Protein AF-A0A3D2WBF6-F1 (afdb_monomer_lite)

Radius of gyration: 25.11 Å; chains: 1; bounding box: 49×16×63 Å

Foldseek 3Di:
DLVVQLVVQCVVPPNHPPDPSNVVSVVVVVVCCCVVPPVVVVVVVVVVVVVVVCLVCVLVCCVVVVPVDDPVVSVVSVVVVVVVVD

Sequence (86 aa):
AWDNAKKYIEGGAYGGKGSDSHKAAVVGDTVGDPFKDTSGPSLNILIKLMSVVSLVLAPWFVEVHGLNTESNSLSRIMDVIQTLFS

pLDDT: mean 75.53, std 7.55, range [55.09, 89.25]

Secondary structure (DSSP, 8-state):
-HHHHHHHHHTTGGG-TTSHHHHHHHHHHHHHHIIIIIIHHHHHHHHHHHHHHHHHHHHHHHHHTT----HHHHHHHHHHHHHH--

Struct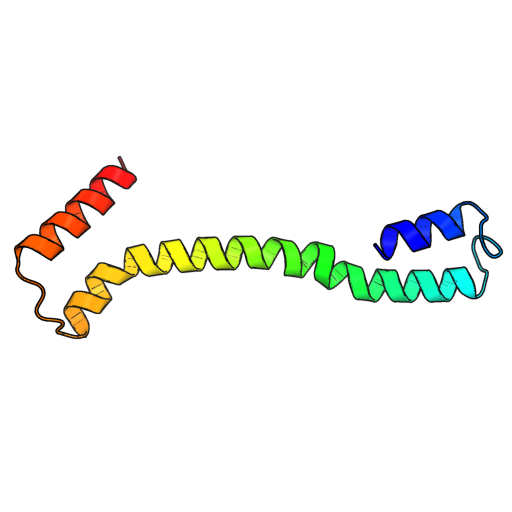ure (mmCIF, N/CA/C/O backbone):
data_AF-A0A3D2WBF6-F1
#
_entry.id   AF-A0A3D2WBF6-F1
#
loop_
_atom_site.group_PDB
_atom_site.id
_atom_site.type_symbol
_atom_site.label_atom_id
_atom_site.label_alt_id
_atom_site.label_comp_id
_atom_site.label_asym_id
_atom_site.label_entity_id
_atom_site.label_seq_id
_atom_site.pdbx_PDB_ins_code
_atom_site.Cartn_x
_atom_site.Cartn_y
_atom_site.Cartn_z
_atom_site.occupancy
_atom_site.B_iso_or_equiv
_atom_site.auth_seq_id
_atom_site.auth_comp_id
_atom_site.auth_asym_id
_atom_site.auth_atom_id
_atom_site.pdbx_PDB_model_num
ATOM 1 N N . ALA A 1 1 ? -9.652 7.432 9.290 1.00 68.31 1 ALA A N 1
ATOM 2 C CA . ALA A 1 1 ? -10.914 8.010 9.804 1.00 68.31 1 ALA A CA 1
ATOM 3 C C . ALA A 1 1 ? -11.602 7.053 10.777 1.00 68.31 1 ALA A C 1
ATOM 5 O O . ALA A 1 1 ? -11.920 7.484 11.878 1.00 68.31 1 ALA A O 1
ATOM 6 N N . TRP A 1 2 ? -11.752 5.769 10.427 1.00 67.50 2 TRP A N 1
ATOM 7 C CA . TRP A 1 2 ? -12.319 4.751 11.323 1.00 67.50 2 TRP A CA 1
ATOM 8 C C . TRP A 1 2 ? -11.522 4.514 12.625 1.00 67.50 2 TRP A C 1
ATOM 10 O O . TRP A 1 2 ? -12.146 4.526 13.681 1.00 67.50 2 TRP A O 1
ATOM 20 N N . ASP A 1 3 ? -10.182 4.487 12.597 1.00 74.25 3 ASP A N 1
ATOM 21 C CA . ASP A 1 3 ? -9.350 4.408 13.826 1.00 74.25 3 ASP A CA 1
ATOM 22 C C . ASP A 1 3 ? -9.622 5.554 14.822 1.00 74.25 3 ASP A C 1
ATOM 24 O O . ASP A 1 3 ? -9.775 5.351 16.029 1.00 74.25 3 ASP A O 1
ATOM 28 N N . ASN A 1 4 ? -9.789 6.780 14.317 1.00 79.38 4 ASN A N 1
ATOM 29 C CA . ASN A 1 4 ? -10.093 7.940 15.162 1.00 79.38 4 ASN A CA 1
ATOM 30 C C . ASN A 1 4 ? -11.517 7.876 15.733 1.00 79.38 4 ASN A C 1
ATOM 32 O O . ASN A 1 4 ? -11.735 8.277 16.874 1.00 79.38 4 ASN A O 1
ATOM 36 N N . ALA A 1 5 ? -12.476 7.341 14.972 1.00 75.00 5 ALA A N 1
ATOM 37 C CA . ALA A 1 5 ? -13.838 7.122 15.452 1.00 75.00 5 ALA A CA 1
ATOM 38 C C . ALA A 1 5 ? -13.889 6.042 16.550 1.00 75.00 5 ALA A C 1
ATOM 40 O O . ALA A 1 5 ? -14.576 6.227 17.554 1.00 75.00 5 ALA A O 1
ATOM 41 N N . LYS A 1 6 ? -13.101 4.963 16.417 1.00 73.06 6 LYS A N 1
ATOM 42 C CA . LYS A 1 6 ? -12.944 3.938 17.460 1.00 73.06 6 LYS A CA 1
ATOM 43 C C . LYS A 1 6 ? -12.377 4.542 18.744 1.00 73.06 6 LYS A C 1
ATOM 45 O O . LYS A 1 6 ? -12.988 4.403 19.800 1.00 73.06 6 LYS A O 1
ATOM 50 N N . LYS A 1 7 ? -11.268 5.287 18.655 1.00 80.19 7 LYS A N 1
ATOM 51 C CA . LYS A 1 7 ? -10.637 5.960 19.809 1.00 80.19 7 LYS A CA 1
ATOM 52 C C . LYS A 1 7 ? -11.568 6.961 20.501 1.00 80.19 7 LYS A C 1
ATOM 54 O O . LYS A 1 7 ? -11.543 7.070 21.723 1.00 80.19 7 LYS A O 1
ATOM 59 N N . TYR A 1 8 ? -12.418 7.653 19.743 1.00 77.88 8 TYR A N 1
ATOM 60 C CA . TYR A 1 8 ? -13.400 8.590 20.294 1.00 77.88 8 TYR A CA 1
ATOM 61 C C . TYR A 1 8 ? -14.482 7.888 21.134 1.00 77.88 8 TYR A C 1
ATOM 63 O O . TYR A 1 8 ? -14.819 8.352 22.223 1.00 77.88 8 TYR A O 1
ATOM 71 N N . ILE A 1 9 ? -14.973 6.730 20.681 1.00 75.31 9 ILE A N 1
ATOM 72 C CA . ILE A 1 9 ? -15.937 5.905 21.431 1.00 75.31 9 ILE A CA 1
ATOM 73 C C . ILE A 1 9 ? -15.262 5.244 22.643 1.00 75.31 9 ILE A C 1
ATOM 75 O O . ILE A 1 9 ? -15.837 5.178 23.727 1.00 75.31 9 ILE A O 1
ATOM 79 N N . GLU A 1 10 ? -13.998 4.836 22.513 1.00 75.50 10 GLU A N 1
ATOM 80 C CA . GLU A 1 10 ? -13.202 4.323 23.634 1.00 75.50 10 GLU A CA 1
ATOM 81 C C . GLU A 1 10 ? -12.949 5.360 24.739 1.00 75.50 10 GLU A C 1
ATOM 83 O O . GLU A 1 10 ? -12.758 4.975 25.893 1.00 75.50 10 GLU A O 1
ATOM 88 N N . GLY A 1 11 ? -12.993 6.654 24.407 1.00 78.31 11 GLY A N 1
ATOM 89 C CA . GLY A 1 11 ? -12.884 7.772 25.348 1.00 78.31 11 GLY A CA 1
ATOM 90 C C . GLY A 1 11 ? -14.144 8.046 26.179 1.00 78.31 11 GLY A C 1
ATOM 91 O O . GLY A 1 11 ? -14.141 8.975 26.981 1.00 78.31 11 GLY A O 1
ATOM 92 N N . GLY A 1 12 ? -15.213 7.261 26.003 1.00 67.69 12 GLY A N 1
ATOM 93 C CA . GLY A 1 12 ? -16.451 7.363 26.787 1.00 67.69 12 GLY A CA 1
ATOM 94 C C . GLY A 1 12 ? -17.651 7.932 26.027 1.00 67.69 12 GLY A C 1
ATOM 95 O O . GLY A 1 12 ? -18.757 7.950 26.566 1.00 67.69 12 GLY A O 1
ATOM 96 N N . ALA A 1 13 ? -17.480 8.350 24.770 1.00 69.81 13 ALA A N 1
ATOM 97 C CA . ALA A 1 13 ? -18.601 8.734 23.915 1.00 69.81 13 ALA A CA 1
ATOM 98 C C . ALA A 1 13 ? -19.416 7.495 23.487 1.00 69.81 13 ALA A C 1
ATOM 100 O O . ALA A 1 13 ? -18.864 6.419 23.277 1.00 69.81 13 ALA A O 1
ATOM 101 N N . TYR A 1 14 ? -20.738 7.636 23.341 1.00 69.50 14 TYR A N 1
ATOM 102 C CA . TYR A 1 14 ? -21.639 6.575 22.850 1.00 69.50 14 TYR A CA 1
ATOM 103 C C . TYR A 1 14 ? -21.552 5.232 23.608 1.00 69.50 14 TYR A C 1
ATOM 105 O O . TYR A 1 14 ? -21.553 4.152 23.011 1.00 69.50 14 TYR A O 1
ATOM 113 N N . GLY A 1 15 ? -21.494 5.295 24.940 1.00 71.12 15 GLY A N 1
ATOM 114 C CA . GLY A 1 15 ? -21.551 4.118 25.816 1.00 71.12 15 GLY A CA 1
ATOM 115 C C . GLY A 1 15 ? -20.194 3.503 26.164 1.00 71.12 15 GLY A C 1
ATOM 116 O O . GLY A 1 15 ? -20.157 2.565 26.953 1.00 71.12 15 GLY A O 1
ATOM 117 N N . GLY A 1 16 ? -19.089 4.045 25.641 1.00 72.88 16 GLY A N 1
ATOM 118 C CA . GLY A 1 16 ? -17.743 3.628 26.031 1.00 72.88 16 GLY A CA 1
ATOM 119 C C . GLY A 1 16 ? -17.341 2.237 25.526 1.00 72.88 16 GLY A C 1
ATOM 120 O O . GLY A 1 16 ? -18.001 1.627 24.683 1.00 72.88 16 GLY A O 1
ATOM 121 N N . LYS A 1 17 ? -16.221 1.723 26.048 1.00 69.12 17 LYS A N 1
ATOM 122 C CA . LYS A 1 17 ? -15.704 0.392 25.695 1.00 69.12 17 LYS A CA 1
ATOM 123 C C . LYS A 1 17 ? -16.722 -0.703 26.018 1.00 69.12 17 LYS A C 1
ATOM 125 O O . LYS A 1 17 ? -17.211 -0.790 27.139 1.00 69.12 17 LYS A O 1
ATOM 130 N N . GLY A 1 18 ? -16.986 -1.571 25.043 1.00 73.50 18 GLY A N 1
ATOM 131 C CA . GLY A 1 18 ? -17.916 -2.694 25.173 1.00 73.50 18 GLY A CA 1
ATOM 132 C C . GLY A 1 18 ? -19.363 -2.393 24.772 1.00 73.50 18 GLY A C 1
ATOM 133 O O . GLY A 1 18 ? -20.159 -3.331 24.723 1.00 73.50 18 GLY A O 1
ATOM 134 N N . SER A 1 19 ? -19.702 -1.140 24.439 1.00 77.56 19 SER A N 1
ATOM 135 C CA . SER A 1 19 ? -21.012 -0.797 23.873 1.00 77.56 19 SER A CA 1
ATOM 136 C C . SER A 1 19 ? -21.173 -1.337 22.446 1.00 77.56 19 SER A C 1
ATOM 138 O O . SER A 1 19 ? -20.192 -1.629 21.753 1.00 77.56 19 SER A O 1
ATOM 140 N N . ASP A 1 20 ? -22.411 -1.447 21.964 1.00 81.06 20 ASP A N 1
ATOM 141 C CA . ASP A 1 20 ? -22.663 -1.887 20.584 1.00 81.06 20 ASP A CA 1
ATOM 142 C C . ASP A 1 20 ? -22.051 -0.926 19.550 1.00 81.06 20 ASP A C 1
ATOM 144 O O . ASP A 1 20 ? -21.536 -1.361 18.518 1.00 81.06 20 ASP A O 1
ATOM 148 N N . SER A 1 21 ? -21.983 0.369 19.878 1.00 76.69 21 SER A N 1
ATOM 149 C CA . SER A 1 21 ? -21.276 1.381 19.085 1.00 76.69 21 SER A CA 1
ATOM 150 C C . SER A 1 21 ? -19.764 1.128 19.025 1.00 76.69 21 SER A C 1
ATOM 152 O O . SER A 1 21 ? -19.148 1.328 17.977 1.00 76.69 21 SER A O 1
ATOM 154 N N . HIS A 1 22 ? -19.149 0.650 20.115 1.00 79.12 22 HIS A N 1
ATOM 155 C CA . HIS A 1 22 ? -17.727 0.280 20.141 1.00 79.12 22 HIS A CA 1
ATOM 156 C C . HIS A 1 22 ? -17.455 -0.947 19.271 1.00 79.12 22 HIS A C 1
ATOM 158 O O . HIS A 1 22 ? -16.519 -0.924 18.474 1.00 79.12 22 HIS A O 1
ATOM 164 N N . LYS A 1 23 ? -18.309 -1.976 19.336 1.00 78.69 23 LYS A N 1
ATOM 165 C CA . LYS A 1 23 ? -18.188 -3.162 18.470 1.00 78.69 23 LYS A CA 1
ATOM 166 C C . LYS A 1 23 ? -18.287 -2.800 16.988 1.00 78.69 23 LYS A C 1
ATOM 168 O O . LYS A 1 23 ? -17.466 -3.262 16.200 1.00 78.69 23 LYS A O 1
ATOM 173 N N . ALA A 1 24 ? -19.232 -1.939 16.610 1.00 79.69 24 ALA A N 1
ATOM 174 C CA . ALA A 1 24 ? -19.363 -1.474 15.229 1.00 79.69 24 ALA A CA 1
ATOM 175 C C . ALA A 1 24 ? -18.124 -0.686 14.755 1.00 79.69 24 ALA A C 1
ATOM 177 O O . ALA A 1 24 ? -17.648 -0.888 13.638 1.00 79.69 24 ALA A O 1
ATOM 178 N N . ALA A 1 25 ? -17.554 0.164 15.615 1.00 77.25 25 ALA A N 1
ATOM 179 C CA . ALA A 1 25 ? -16.341 0.916 15.298 1.00 77.25 25 ALA A CA 1
ATOM 180 C C . ALA A 1 25 ? -15.088 0.027 15.187 1.00 77.25 25 ALA A C 1
ATOM 182 O O . ALA A 1 25 ? -14.245 0.281 14.332 1.00 77.25 25 ALA A O 1
ATOM 183 N N . VAL A 1 26 ? -14.985 -1.039 15.992 1.00 78.69 26 VAL A N 1
ATOM 184 C CA . VAL A 1 26 ? -13.904 -2.041 15.902 1.00 78.69 26 VAL A CA 1
ATOM 185 C C . VAL A 1 26 ? -13.952 -2.794 14.570 1.00 78.69 26 VAL A C 1
ATOM 187 O O . VAL A 1 26 ? -12.908 -3.011 13.957 1.00 78.69 26 VAL A O 1
ATOM 190 N N . VAL A 1 27 ? -15.149 -3.155 14.093 1.00 82.19 27 VAL A N 1
ATOM 191 C CA . VAL A 1 27 ? -15.318 -3.801 12.779 1.00 82.19 27 VAL A CA 1
ATOM 192 C C . VAL A 1 27 ? -14.918 -2.850 11.645 1.00 82.19 27 VAL A C 1
ATOM 194 O O . VAL A 1 27 ? -14.208 -3.248 10.727 1.00 82.19 27 VAL A O 1
ATOM 197 N N . GLY A 1 28 ? -15.314 -1.575 11.719 1.00 81.62 28 GLY A N 1
ATOM 198 C CA . GLY A 1 28 ? -14.904 -0.570 10.731 1.00 81.62 28 GLY A CA 1
ATOM 199 C C . GLY A 1 28 ? -13.388 -0.340 10.687 1.00 81.62 28 GLY A C 1
ATOM 200 O O . GLY A 1 28 ? -12.824 -0.141 9.614 1.00 81.62 28 GLY A O 1
ATOM 201 N N . ASP A 1 29 ? -12.722 -0.406 11.839 1.00 78.62 29 ASP A N 1
ATOM 202 C CA . ASP A 1 29 ? -11.269 -0.267 11.940 1.00 78.62 29 ASP A CA 1
ATOM 203 C C . ASP A 1 29 ? -10.530 -1.479 11.359 1.00 78.62 29 ASP A C 1
ATOM 205 O O . ASP A 1 29 ? -9.665 -1.326 10.504 1.00 78.62 29 ASP A O 1
ATOM 209 N N . THR A 1 30 ? -10.972 -2.695 11.695 1.00 79.62 30 THR A N 1
ATOM 210 C CA . THR A 1 30 ? -10.375 -3.938 11.167 1.00 79.62 30 THR A CA 1
ATOM 211 C C . THR A 1 30 ? -10.521 -4.091 9.653 1.00 79.62 30 THR A C 1
ATOM 213 O O . THR A 1 30 ? -9.643 -4.666 9.013 1.00 79.62 30 THR A O 1
ATOM 216 N N . VAL A 1 31 ? -11.590 -3.561 9.050 1.00 79.25 31 VAL A N 1
ATOM 217 C CA . VAL A 1 31 ? -11.714 -3.496 7.582 1.00 79.25 31 VAL A CA 1
ATOM 218 C C . VAL A 1 31 ? -10.832 -2.388 6.990 1.00 79.25 31 VAL A C 1
ATOM 220 O O . VAL A 1 31 ? -10.362 -2.519 5.862 1.00 79.25 31 VAL A O 1
ATOM 223 N N . GLY A 1 32 ? -10.592 -1.301 7.726 1.00 75.88 32 GLY A N 1
ATOM 224 C CA . GLY A 1 32 ? -9.807 -0.150 7.275 1.00 75.88 32 GLY A CA 1
ATOM 225 C C . GLY A 1 32 ? -8.287 -0.326 7.371 1.00 75.88 32 GLY A C 1
ATOM 226 O O . GLY A 1 32 ? -7.573 0.218 6.525 1.00 75.88 32 GLY A O 1
ATOM 227 N N . ASP A 1 33 ? -7.795 -1.090 8.347 1.00 82.31 33 ASP A N 1
ATOM 228 C CA . ASP A 1 33 ? -6.363 -1.298 8.608 1.00 82.31 33 ASP A CA 1
ATOM 229 C C . ASP A 1 33 ? -5.597 -1.871 7.398 1.00 82.31 33 ASP A C 1
ATOM 231 O O . ASP A 1 33 ? -4.557 -1.312 7.035 1.00 82.31 33 ASP A O 1
ATOM 235 N N . PRO A 1 34 ? -6.106 -2.884 6.661 1.00 76.81 34 PRO A N 1
ATOM 236 C CA . PRO A 1 34 ? -5.441 -3.367 5.451 1.00 76.81 34 PRO A CA 1
ATOM 237 C C . PRO A 1 34 ? -5.291 -2.280 4.377 1.00 76.81 34 PRO A C 1
ATOM 239 O O . PRO A 1 34 ? -4.239 -2.156 3.749 1.00 76.81 34 PRO A O 1
ATOM 242 N N . PHE A 1 35 ? -6.315 -1.449 4.173 1.00 65.50 35 PHE A N 1
ATOM 243 C CA . PHE A 1 35 ? -6.282 -0.398 3.152 1.00 65.50 35 PHE A CA 1
ATOM 244 C C . PHE A 1 35 ? -5.383 0.773 3.544 1.00 65.50 35 PHE A C 1
ATOM 246 O O . PHE A 1 35 ? -4.682 1.322 2.693 1.00 65.50 35 PHE A O 1
ATOM 253 N N . LYS A 1 36 ? -5.399 1.156 4.821 1.00 67.75 36 LYS A N 1
ATOM 254 C CA . LYS A 1 36 ? -4.625 2.282 5.344 1.00 67.75 36 LYS A CA 1
ATOM 255 C C . LYS A 1 36 ? -3.146 1.935 5.506 1.00 67.75 36 LYS A C 1
ATOM 257 O O . LYS A 1 36 ? -2.309 2.732 5.093 1.00 67.75 36 LYS A O 1
ATOM 262 N N . ASP A 1 37 ? -2.835 0.771 6.070 1.00 74.94 37 ASP A N 1
ATOM 263 C CA . ASP A 1 37 ? -1.474 0.448 6.509 1.00 74.94 37 ASP A CA 1
ATOM 264 C C . ASP A 1 37 ? -0.742 -0.498 5.546 1.00 74.94 37 ASP A C 1
ATOM 266 O O . ASP A 1 37 ? 0.486 -0.524 5.534 1.00 74.94 37 ASP A O 1
ATOM 270 N N . THR A 1 38 ? -1.467 -1.233 4.693 1.00 66.00 38 THR A N 1
ATOM 271 C CA . THR A 1 38 ? -0.858 -2.131 3.695 1.00 66.00 38 THR A CA 1
ATOM 272 C C . THR A 1 38 ? -1.001 -1.568 2.281 1.00 66.00 38 THR A C 1
ATOM 274 O O . THR A 1 38 ? -0.014 -1.157 1.679 1.00 66.00 38 THR A O 1
ATOM 277 N N . SER A 1 39 ? -2.218 -1.470 1.740 1.00 72.88 39 SER A N 1
ATOM 278 C CA . SER A 1 39 ? -2.416 -1.104 0.327 1.00 72.88 39 SER A CA 1
ATOM 279 C C . SER A 1 39 ? -2.099 0.364 0.011 1.00 72.88 39 SER A C 1
ATOM 281 O O . SER A 1 39 ? -1.590 0.658 -1.072 1.00 72.88 39 SER A O 1
ATOM 283 N N . GLY A 1 40 ? -2.360 1.287 0.943 1.00 76.56 40 GLY A N 1
ATOM 284 C CA . GLY A 1 40 ? -2.091 2.718 0.779 1.00 76.56 40 GLY A CA 1
ATOM 285 C C . GLY A 1 40 ? -0.606 3.032 0.540 1.00 76.56 40 GLY A C 1
ATOM 286 O O . GLY A 1 40 ? -0.273 3.608 -0.501 1.00 76.56 40 GLY A O 1
ATOM 287 N N . PRO A 1 41 ? 0.312 2.623 1.440 1.00 79.25 41 PRO A N 1
ATOM 288 C CA . PRO A 1 41 ? 1.751 2.794 1.239 1.00 79.25 41 PRO A CA 1
ATOM 289 C C . PRO A 1 41 ? 2.280 2.044 0.008 1.00 79.25 41 PRO A C 1
ATOM 291 O O . PRO A 1 41 ? 3.108 2.583 -0.732 1.00 79.25 41 PRO A O 1
ATOM 294 N N . SER A 1 42 ? 1.771 0.834 -0.259 1.00 78.19 42 SER A N 1
ATOM 295 C CA . SER A 1 42 ? 2.181 0.024 -1.413 1.00 78.19 42 SER A CA 1
ATOM 296 C C . SER A 1 42 ? 1.871 0.684 -2.753 1.00 78.19 42 SER A C 1
ATOM 298 O O . SER A 1 42 ? 2.649 0.530 -3.690 1.00 78.19 42 SER A O 1
ATOM 300 N N . LEU A 1 43 ? 0.787 1.455 -2.862 1.00 81.94 43 LEU A N 1
ATOM 301 C CA . LEU A 1 43 ? 0.403 2.098 -4.120 1.00 81.94 43 LEU A CA 1
ATOM 302 C C . LEU A 1 43 ? 1.359 3.236 -4.518 1.00 81.94 43 LEU A C 1
ATOM 304 O O . LEU A 1 43 ? 1.704 3.378 -5.690 1.00 81.94 43 LEU A O 1
ATOM 308 N N . ASN A 1 44 ? 1.865 3.999 -3.545 1.00 82.44 44 ASN A N 1
ATOM 309 C CA . ASN A 1 44 ? 2.892 5.019 -3.791 1.00 82.44 44 ASN A CA 1
ATOM 310 C C . ASN A 1 44 ? 4.207 4.388 -4.278 1.00 82.44 44 ASN A C 1
ATOM 312 O O . ASN A 1 44 ? 4.862 4.906 -5.183 1.00 82.44 44 ASN A O 1
ATOM 316 N N . ILE A 1 45 ? 4.581 3.246 -3.696 1.00 86.25 45 ILE A N 1
ATOM 317 C CA . ILE A 1 45 ? 5.765 2.496 -4.119 1.00 86.25 45 ILE A CA 1
ATOM 318 C C . ILE A 1 45 ? 5.546 1.932 -5.520 1.00 86.25 45 ILE A C 1
ATOM 320 O O . ILE A 1 45 ? 6.403 2.124 -6.374 1.00 86.25 45 ILE A O 1
ATOM 324 N N . LEU A 1 46 ? 4.390 1.318 -5.782 1.00 83.94 46 LEU A N 1
ATOM 325 C CA . LEU A 1 46 ? 4.044 0.740 -7.079 1.00 83.94 46 LEU A CA 1
ATOM 326 C C . LEU A 1 46 ? 4.172 1.765 -8.210 1.00 83.94 46 LEU A C 1
ATOM 328 O O . LEU A 1 46 ? 4.802 1.469 -9.219 1.00 83.94 46 LEU A O 1
ATOM 332 N N . ILE A 1 47 ? 3.636 2.976 -8.034 1.00 87.38 47 ILE A N 1
ATOM 333 C CA . ILE A 1 47 ? 3.721 4.037 -9.050 1.00 87.38 47 ILE A CA 1
ATOM 334 C C . ILE A 1 47 ? 5.175 4.460 -9.282 1.00 87.38 47 ILE A C 1
ATOM 336 O O . ILE A 1 47 ? 5.607 4.576 -10.426 1.00 87.38 47 ILE A O 1
ATOM 340 N N . LYS A 1 48 ? 5.961 4.649 -8.216 1.00 82.75 48 LYS A N 1
ATOM 341 C CA . LYS A 1 48 ? 7.382 5.008 -8.346 1.00 82.75 48 LYS A CA 1
ATOM 342 C C . LYS A 1 48 ? 8.183 3.917 -9.055 1.00 82.75 48 LYS A C 1
ATOM 344 O O . LYS A 1 48 ? 8.990 4.222 -9.928 1.00 82.75 48 LYS A O 1
ATOM 349 N N . LEU A 1 49 ? 7.937 2.657 -8.707 1.00 86.88 49 LEU A N 1
ATOM 350 C CA . LEU A 1 49 ? 8.621 1.504 -9.286 1.00 86.88 49 LEU A CA 1
ATOM 351 C C . LEU A 1 49 ? 8.233 1.312 -10.756 1.00 86.88 49 LEU A C 1
ATOM 353 O O . LEU A 1 49 ? 9.114 1.143 -11.590 1.00 86.88 49 LEU A O 1
ATOM 357 N N . MET A 1 50 ? 6.945 1.436 -11.091 1.00 89.25 50 MET A N 1
ATOM 358 C CA . MET A 1 50 ? 6.465 1.399 -12.476 1.00 89.25 50 MET A CA 1
ATOM 359 C C . MET A 1 50 ? 7.089 2.506 -13.3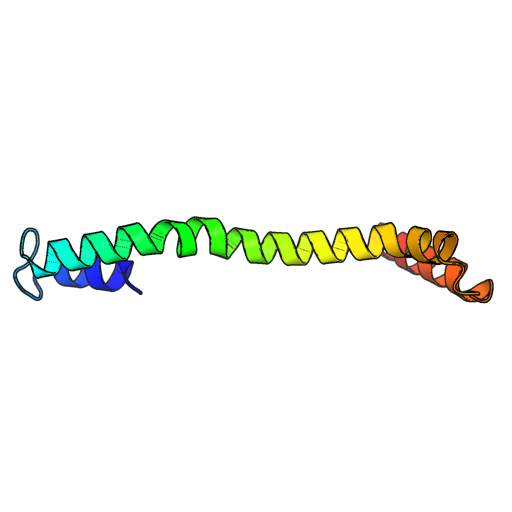31 1.00 89.25 50 MET A C 1
ATOM 361 O O . MET A 1 50 ? 7.504 2.231 -14.455 1.00 89.25 50 MET A O 1
ATOM 365 N N . SER A 1 51 ? 7.217 3.731 -12.810 1.00 87.69 51 SER A N 1
ATOM 366 C CA . SER A 1 51 ? 7.881 4.830 -13.526 1.00 87.69 51 SER A CA 1
ATOM 367 C C . SER A 1 51 ? 9.359 4.539 -13.794 1.00 87.69 51 SER A C 1
ATOM 369 O O . SER A 1 51 ? 9.825 4.730 -14.914 1.00 87.69 51 SER A O 1
ATOM 371 N N . VAL A 1 52 ? 10.097 4.029 -12.802 1.00 87.69 52 VAL A N 1
ATOM 372 C CA . VA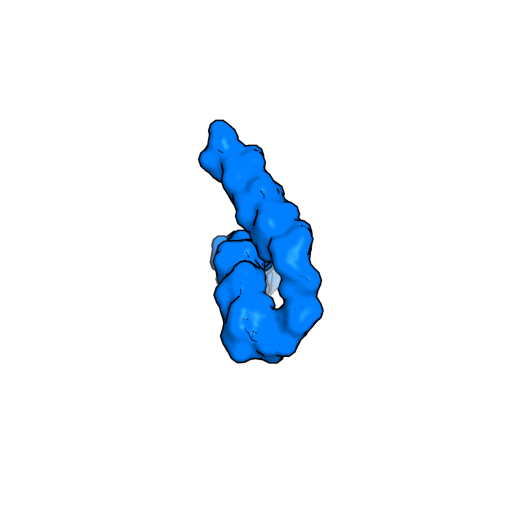L A 1 52 ? 11.521 3.685 -12.967 1.00 87.69 52 VAL A CA 1
ATOM 373 C C . VAL A 1 52 ? 11.702 2.516 -13.937 1.00 87.69 52 VAL A C 1
ATOM 375 O O . VAL A 1 52 ? 12.519 2.605 -14.848 1.00 87.69 52 VAL A O 1
ATOM 378 N N . VAL A 1 53 ? 10.906 1.451 -13.805 1.00 89.00 53 VAL A N 1
ATOM 379 C CA . VAL A 1 53 ? 10.933 0.304 -14.728 1.00 89.00 53 VAL A CA 1
ATOM 380 C C . VAL A 1 53 ? 10.601 0.743 -16.154 1.00 89.00 53 VAL A C 1
ATOM 382 O O . VAL A 1 53 ? 11.276 0.322 -17.089 1.00 89.00 53 VAL A O 1
ATOM 385 N N . SER A 1 54 ? 9.626 1.639 -16.330 1.00 87.00 54 SER A N 1
ATOM 386 C CA . SER A 1 54 ? 9.274 2.179 -17.649 1.00 87.00 54 SER A CA 1
ATOM 38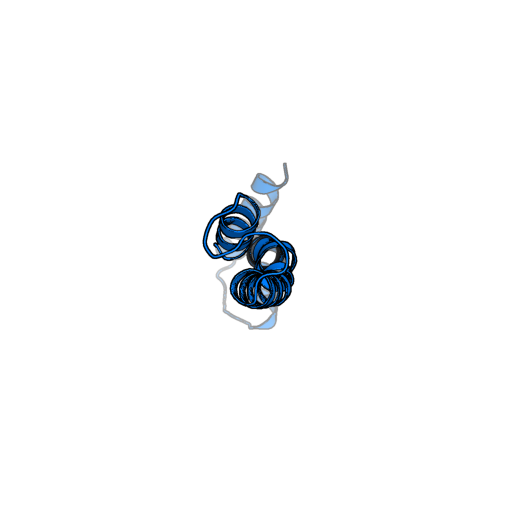7 C C . SER A 1 54 ? 10.424 2.973 -18.268 1.00 87.00 54 SER A C 1
ATOM 389 O O . SER A 1 54 ? 10.694 2.805 -19.451 1.00 87.00 54 SER A O 1
ATOM 391 N N . LEU A 1 55 ? 11.135 3.794 -17.487 1.00 83.75 55 LEU A N 1
ATOM 392 C CA . LEU A 1 55 ? 12.297 4.548 -17.972 1.00 83.75 55 LEU A CA 1
ATOM 393 C C . LEU A 1 55 ? 13.469 3.635 -18.353 1.00 83.75 55 LEU A C 1
ATOM 395 O O . LEU A 1 55 ? 14.117 3.867 -19.369 1.00 83.75 55 LEU A O 1
ATOM 399 N N . VAL A 1 56 ? 13.717 2.583 -17.572 1.00 86.06 56 VAL A N 1
ATOM 400 C CA . VAL A 1 56 ? 14.782 1.607 -17.852 1.00 86.06 56 VAL A CA 1
ATOM 401 C C . VAL A 1 56 ? 14.464 0.769 -19.093 1.00 86.06 56 VAL A C 1
ATOM 403 O O . VAL A 1 56 ? 15.355 0.490 -19.889 1.00 86.06 56 VAL A O 1
ATOM 406 N N . LEU A 1 57 ? 13.200 0.378 -19.282 1.00 83.62 57 LEU A N 1
ATOM 407 C CA . LEU A 1 57 ? 12.774 -0.436 -20.424 1.00 83.62 57 LEU A CA 1
ATOM 408 C C . LEU A 1 57 ? 12.443 0.388 -21.678 1.00 83.62 57 LEU A C 1
ATOM 410 O O . LEU A 1 57 ? 12.352 -0.185 -22.761 1.00 83.62 57 LEU A O 1
ATOM 414 N N . ALA A 1 58 ? 12.288 1.711 -21.568 1.00 81.88 58 ALA A N 1
ATOM 415 C CA . ALA A 1 58 ? 12.025 2.609 -22.694 1.00 81.88 58 ALA A CA 1
ATOM 416 C C . ALA A 1 58 ? 12.971 2.405 -23.899 1.00 81.88 58 ALA A C 1
ATOM 418 O O . ALA A 1 58 ? 12.452 2.234 -25.003 1.00 81.88 58 ALA A O 1
ATOM 419 N N . PRO A 1 59 ? 14.314 2.362 -23.749 1.00 77.00 59 PRO A N 1
ATOM 420 C CA . PRO A 1 59 ? 15.208 2.124 -24.887 1.00 77.00 59 PRO A CA 1
ATOM 421 C C . PRO A 1 59 ? 14.985 0.753 -25.547 1.00 77.00 59 PRO A C 1
ATOM 423 O O . PRO A 1 59 ? 15.011 0.654 -26.770 1.00 77.00 59 PRO A O 1
ATOM 426 N N . TRP A 1 60 ? 14.679 -0.284 -24.761 1.00 80.44 60 TRP A N 1
ATOM 427 C CA . TRP A 1 60 ? 14.405 -1.630 -25.274 1.00 80.44 60 TRP A CA 1
ATOM 428 C C . TRP A 1 60 ? 13.075 -1.707 -26.037 1.00 80.44 60 TRP A C 1
ATOM 430 O O . TRP A 1 60 ? 12.995 -2.322 -27.098 1.00 80.44 60 TRP A O 1
ATOM 440 N N . PHE A 1 61 ? 12.026 -1.035 -25.547 1.00 77.69 61 PHE A N 1
ATOM 441 C CA . PHE A 1 61 ? 10.750 -0.954 -26.264 1.00 77.69 61 PHE A CA 1
ATOM 442 C C . PHE A 1 61 ? 10.879 -0.225 -27.604 1.00 77.69 61 PHE A C 1
ATOM 444 O O . PHE A 1 61 ? 10.261 -0.655 -28.578 1.00 77.69 61 PHE A O 1
ATOM 451 N N . VAL A 1 62 ? 11.691 0.835 -27.666 1.00 75.31 62 VAL A N 1
ATOM 452 C CA . VAL A 1 62 ? 11.974 1.573 -28.907 1.00 75.31 62 VAL A CA 1
ATOM 453 C C . VAL A 1 62 ? 12.692 0.687 -29.930 1.00 75.31 62 VAL A C 1
ATOM 455 O O . VAL A 1 62 ? 12.328 0.701 -31.105 1.00 75.31 62 VAL A O 1
ATOM 458 N N . GLU A 1 63 ? 13.656 -0.119 -29.483 1.00 73.56 63 GLU A N 1
ATOM 459 C CA . GLU A 1 63 ? 14.416 -1.036 -30.336 1.00 73.56 63 GLU A CA 1
ATOM 460 C C . GLU A 1 63 ? 13.555 -2.196 -30.868 1.00 73.56 63 GLU A C 1
ATOM 462 O O . GLU A 1 63 ? 13.591 -2.504 -32.058 1.00 73.56 63 GLU A O 1
ATOM 467 N N . VAL A 1 64 ? 12.720 -2.807 -30.018 1.00 74.00 64 VAL A N 1
ATOM 468 C CA . VAL A 1 64 ? 11.912 -3.987 -30.381 1.00 74.00 64 VAL A CA 1
ATOM 469 C C . VAL A 1 64 ? 10.661 -3.637 -31.194 1.00 74.00 64 VAL A C 1
ATOM 471 O O . VAL A 1 64 ? 10.277 -4.405 -32.074 1.00 74.00 64 VAL A O 1
ATOM 474 N N . HIS A 1 65 ? 10.006 -2.500 -30.927 1.00 67.62 65 HIS A N 1
ATOM 475 C CA . HIS A 1 65 ? 8.776 -2.114 -31.639 1.00 67.62 65 HIS A CA 1
ATOM 476 C C . HIS A 1 65 ? 9.025 -1.322 -32.930 1.00 67.62 65 HIS A C 1
ATOM 478 O O . HIS A 1 65 ? 8.062 -0.900 -33.571 1.00 67.62 65 HIS A O 1
ATOM 484 N N . GLY A 1 66 ? 10.285 -1.128 -33.338 1.00 59.44 66 GLY A N 1
ATOM 485 C CA . GLY A 1 66 ? 10.618 -0.543 -34.639 1.00 59.44 66 GLY A CA 1
ATOM 486 C C . GLY A 1 66 ? 10.024 0.849 -34.863 1.00 59.44 66 GLY A C 1
ATOM 487 O O . GLY A 1 66 ? 9.771 1.234 -36.006 1.00 59.44 66 GLY A O 1
ATOM 488 N N . LEU A 1 67 ? 9.781 1.613 -33.789 1.00 58.09 67 LEU A N 1
ATOM 489 C CA . LEU A 1 67 ? 9.514 3.039 -33.925 1.00 58.09 67 LEU A CA 1
ATOM 490 C C . LEU A 1 67 ? 10.812 3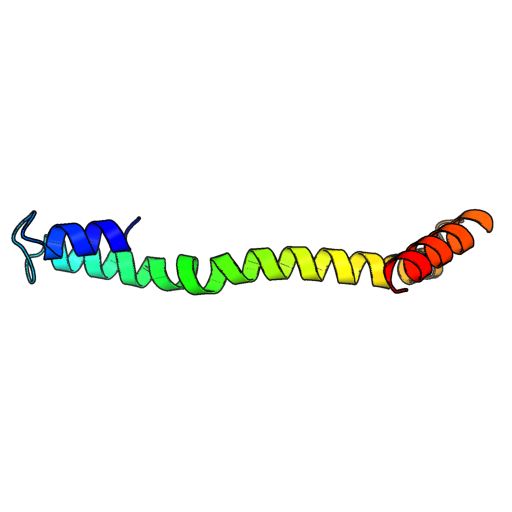.631 -34.455 1.00 58.09 67 LEU A C 1
ATOM 492 O O . LEU A 1 67 ? 11.756 3.776 -33.683 1.00 58.09 67 LEU A O 1
ATOM 496 N N . ASN A 1 68 ? 10.872 3.869 -35.770 1.00 55.09 68 ASN A N 1
ATOM 497 C CA . ASN A 1 68 ? 12.004 4.458 -36.483 1.00 55.09 68 ASN A CA 1
ATOM 498 C C . ASN A 1 68 ? 12.420 5.744 -35.778 1.00 55.09 68 ASN A C 1
ATOM 500 O O . ASN A 1 68 ? 11.903 6.831 -36.023 1.00 55.09 68 ASN A O 1
ATOM 504 N N . THR A 1 69 ? 13.319 5.572 -34.829 1.00 60.12 69 THR A N 1
ATOM 505 C CA . THR A 1 69 ? 13.820 6.622 -33.983 1.00 60.12 69 THR A CA 1
ATOM 506 C C . THR A 1 69 ? 15.077 7.054 -34.691 1.00 60.12 69 THR A C 1
ATOM 508 O O . THR A 1 69 ? 16.057 6.311 -34.729 1.00 60.12 69 THR A O 1
ATOM 511 N N . GLU A 1 70 ? 15.003 8.223 -35.326 1.00 63.62 70 GLU A N 1
ATOM 512 C CA . GLU A 1 70 ? 16.158 8.934 -35.868 1.00 63.62 70 GLU A CA 1
ATOM 513 C C . GLU A 1 70 ? 17.331 8.755 -34.891 1.00 63.62 70 GLU A C 1
ATOM 515 O O . GLU A 1 70 ? 17.162 8.924 -33.676 1.00 63.62 70 GLU A O 1
ATOM 520 N N . SER A 1 71 ? 18.500 8.363 -35.396 1.00 60.94 71 SER A N 1
ATOM 521 C CA . SER A 1 71 ? 19.672 7.935 -34.610 1.00 60.94 71 SER A CA 1
ATOM 522 C C . SER A 1 71 ? 20.070 8.904 -33.482 1.00 60.94 71 SER A C 1
ATOM 524 O O . SER A 1 71 ? 20.631 8.485 -32.471 1.00 60.94 71 SER A O 1
ATOM 526 N N . ASN A 1 72 ? 19.701 10.182 -33.602 1.00 66.06 72 ASN A N 1
ATOM 527 C CA . ASN A 1 72 ? 19.888 11.225 -32.592 1.00 66.06 72 ASN A CA 1
ATOM 528 C C . ASN A 1 72 ? 19.006 11.111 -31.336 1.00 66.06 72 ASN A C 1
ATOM 530 O O . ASN A 1 72 ? 19.267 11.792 -30.348 1.00 66.06 72 ASN A O 1
ATOM 534 N N . SER A 1 73 ? 17.937 10.320 -31.340 1.00 69.25 73 SER A N 1
ATOM 535 C CA . SER A 1 73 ? 17.040 10.219 -30.175 1.00 69.25 73 SER A CA 1
ATOM 536 C C . SER A 1 73 ? 17.518 9.172 -29.173 1.00 69.25 73 SER A C 1
ATOM 538 O O . SER A 1 73 ? 17.379 9.372 -27.969 1.00 69.25 73 SER A O 1
ATOM 540 N N . LEU A 1 74 ? 18.138 8.090 -29.656 1.00 69.81 74 LEU A N 1
ATOM 541 C CA . LEU A 1 74 ? 18.708 7.045 -28.802 1.00 69.81 74 LEU A CA 1
ATOM 542 C C . LEU A 1 74 ? 19.937 7.547 -28.040 1.00 69.81 74 LEU A C 1
ATOM 544 O O . LEU A 1 74 ? 20.064 7.272 -26.849 1.00 69.81 74 LEU A O 1
ATOM 548 N N . SER A 1 75 ? 20.788 8.350 -28.687 1.00 71.56 75 SER A N 1
ATOM 549 C CA . SER A 1 75 ? 21.920 9.007 -28.021 1.00 71.56 75 SER A CA 1
ATOM 550 C C . SER A 1 75 ? 21.453 9.960 -26.919 1.00 71.56 75 SER A C 1
ATOM 552 O O . SER A 1 75 ? 21.967 9.906 -25.809 1.00 71.56 75 SER A O 1
ATOM 554 N N . ARG A 1 76 ? 20.399 10.750 -27.161 1.00 72.44 76 ARG A N 1
ATOM 555 C CA . ARG A 1 76 ? 19.831 11.659 -26.149 1.00 72.44 76 ARG A CA 1
ATOM 556 C C . ARG A 1 76 ? 19.195 10.927 -24.967 1.00 72.44 76 ARG A C 1
ATOM 558 O O . ARG A 1 76 ? 19.295 11.408 -23.844 1.00 72.44 76 ARG A O 1
ATOM 565 N N . ILE A 1 77 ? 18.541 9.786 -25.198 1.00 75.00 77 ILE A N 1
ATOM 566 C CA . ILE A 1 77 ? 17.978 8.966 -24.113 1.00 75.00 77 ILE A CA 1
ATOM 567 C C . ILE A 1 77 ? 19.105 8.346 -23.276 1.00 75.00 77 ILE A C 1
ATOM 569 O O .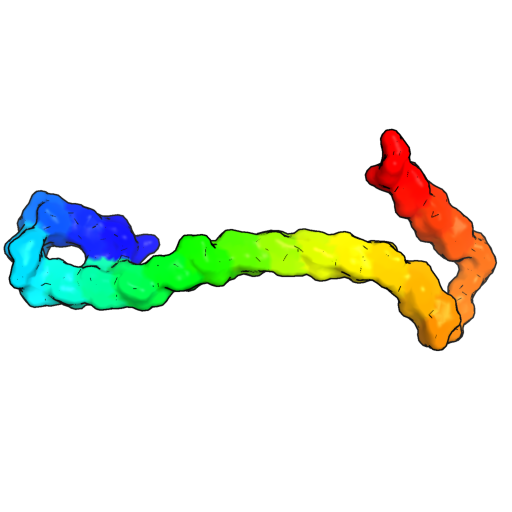 ILE A 1 77 ? 19.050 8.414 -22.050 1.00 75.00 77 ILE A O 1
ATOM 573 N N . MET A 1 78 ? 20.142 7.804 -23.922 1.00 75.56 78 MET A N 1
ATOM 574 C CA . MET A 1 78 ? 21.327 7.274 -23.239 1.00 75.56 78 MET A CA 1
ATOM 575 C C . MET A 1 78 ? 22.046 8.354 -22.416 1.00 75.56 78 MET A C 1
ATOM 577 O O . MET A 1 78 ? 22.385 8.098 -21.262 1.00 75.56 78 MET A O 1
ATOM 581 N N . ASP A 1 79 ? 22.199 9.569 -22.951 1.00 78.62 79 ASP A N 1
ATOM 582 C CA . ASP A 1 79 ? 22.823 10.696 -22.243 1.00 78.62 79 ASP A CA 1
ATOM 583 C C . ASP A 1 79 ? 22.009 11.141 -21.019 1.00 78.62 79 ASP A C 1
ATOM 585 O O . ASP A 1 79 ? 22.573 11.399 -19.953 1.00 78.62 79 ASP A O 1
ATOM 589 N N . VAL A 1 80 ? 20.675 11.201 -21.128 1.00 74.81 80 VAL A N 1
ATOM 590 C CA . VAL A 1 80 ? 19.799 11.559 -19.996 1.00 74.81 80 VAL A CA 1
ATOM 591 C C . VAL A 1 80 ? 19.859 10.496 -18.902 1.00 74.81 80 VAL A C 1
ATOM 593 O O . VAL A 1 80 ? 19.933 10.839 -17.724 1.00 74.81 80 VAL A O 1
ATOM 596 N N . ILE A 1 81 ? 19.867 9.214 -19.275 1.00 76.19 81 ILE A N 1
ATOM 597 C CA . ILE A 1 81 ? 20.001 8.111 -18.320 1.00 76.19 81 ILE A CA 1
ATOM 598 C C . ILE A 1 81 ? 21.374 8.171 -17.638 1.00 76.19 81 ILE A C 1
ATOM 600 O O . ILE A 1 81 ? 21.430 8.150 -16.414 1.00 76.19 81 ILE A O 1
ATOM 604 N N . GLN A 1 82 ? 22.473 8.324 -18.383 1.00 75.56 82 GLN A N 1
ATOM 605 C CA . GLN A 1 82 ? 23.810 8.436 -17.785 1.00 75.56 82 GLN A CA 1
ATOM 606 C C . GLN A 1 82 ? 23.937 9.633 -16.834 1.00 75.56 82 GLN A C 1
ATOM 608 O O . GLN A 1 82 ? 24.494 9.478 -15.753 1.00 75.56 82 GLN A O 1
ATOM 613 N N . THR A 1 83 ? 23.362 10.783 -17.190 1.00 79.69 83 THR A N 1
ATOM 614 C CA . THR A 1 83 ? 23.386 12.000 -16.357 1.00 79.69 83 THR A CA 1
ATOM 615 C C . THR A 1 83 ? 22.569 11.851 -15.067 1.00 79.69 83 THR A C 1
ATOM 617 O O . THR A 1 83 ? 22.861 12.501 -14.069 1.00 79.69 83 THR A O 1
ATOM 620 N N . LEU A 1 84 ? 21.531 11.009 -15.061 1.00 68.62 84 LEU A N 1
ATOM 621 C CA . LEU A 1 84 ? 20.697 10.770 -13.877 1.00 68.62 84 LEU A CA 1
ATOM 622 C C . LEU A 1 84 ? 21.309 9.770 -12.882 1.00 68.62 84 LEU A C 1
ATOM 624 O O . LEU A 1 84 ? 20.875 9.734 -11.731 1.00 68.62 84 LEU A O 1
ATOM 628 N N . PHE A 1 85 ? 22.281 8.957 -13.309 1.00 71.12 85 PHE A N 1
ATOM 629 C CA . PHE A 1 85 ? 22.909 7.907 -12.493 1.00 71.12 85 PHE A CA 1
ATOM 630 C C . PHE A 1 85 ? 24.395 8.172 -12.165 1.00 71.12 85 PHE A C 1
ATOM 632 O O . PHE A 1 85 ? 25.051 7.292 -11.605 1.00 71.12 85 PHE A O 1
ATOM 639 N N . SER A 1 86 ? 24.908 9.369 -12.476 1.00 56.81 86 SER A N 1
ATOM 640 C CA . SER A 1 86 ? 26.219 9.906 -12.060 1.00 56.81 86 SER A CA 1
ATOM 641 C C . SER A 1 86 ? 26.079 10.901 -10.912 1.00 56.81 86 SER A C 1
ATOM 643 O O . SER A 1 86 ? 26.880 10.822 -9.957 1.00 56.81 86 SER A O 1
#